Protein AF-A0A7C4DKQ0-F1 (afdb_monomer_lite)

Secondary structure (DSSP, 8-state):
---------SS-S-----PPP-----EEEEEES-S---TT----EEEEEE-S-TT-SSPP-EEEEEEE--TTT---------GGG--SSS-EEEEEEEEETTEEEEEEEE-S-HHHHHHH--

Foldseek 3Di:
DDDDDDDPDDDPPPPPVPPPDPPLDFDWDWAKPDPDDDVVGDTDIDTDTDSCDQLDPPFDQKDKDKAFDQLVRDDDDDDDDDCLLPLPPQGKDWDWDCPDRRIIIIIIGHPDDRNSNSNSGD

pLDDT: mean 86.69, std 17.08, range [41.09, 98.56]

Structure (mmCIF, N/CA/C/O backbone):
data_AF-A0A7C4DKQ0-F1
#
_entry.id   AF-A0A7C4DKQ0-F1
#
loop_
_atom_site.group_PDB
_atom_site.id
_atom_site.type_symbol
_atom_site.label_atom_id
_atom_site.label_alt_id
_atom_site.label_comp_id
_atom_site.label_asym_id
_atom_site.label_entity_id
_atom_site.label_seq_id
_atom_site.pdbx_PDB_ins_code
_atom_site.Cartn_x
_atom_site.Cartn_y
_atom_site.Cartn_z
_atom_site.occupancy
_atom_site.B_iso_or_equiv
_atom_site.auth_seq_id
_atom_site.auth_comp_id
_atom_site.auth_asym_id
_atom_site.auth_atom_id
_atom_site.pdbx_PDB_model_num
ATOM 1 N N . MET A 1 1 ? -23.483 51.086 -61.512 1.00 41.09 1 MET A N 1
ATOM 2 C CA . MET A 1 1 ? -23.321 49.710 -62.025 1.00 41.09 1 MET A CA 1
ATOM 3 C C . MET A 1 1 ? -22.340 48.957 -61.131 1.00 41.09 1 MET A C 1
ATOM 5 O O . MET A 1 1 ? -21.194 49.352 -61.059 1.00 41.09 1 MET A O 1
ATOM 9 N N . ARG A 1 2 ? -22.842 47.906 -60.468 1.00 43.69 2 ARG A N 1
ATOM 10 C CA . ARG A 1 2 ? -22.211 46.595 -60.208 1.00 43.69 2 ARG A CA 1
ATOM 11 C C . ARG A 1 2 ? -20.828 46.499 -59.511 1.00 43.69 2 ARG A C 1
ATOM 13 O O . ARG A 1 2 ? -19.817 46.613 -60.184 1.00 43.69 2 ARG A O 1
ATOM 20 N N . ARG A 1 3 ? -20.898 45.919 -58.290 1.00 46.47 3 ARG A N 1
ATOM 21 C CA . ARG A 1 3 ? -20.117 44.756 -57.769 1.00 46.47 3 ARG A CA 1
ATOM 22 C C . ARG A 1 3 ? -18.722 45.098 -57.199 1.00 46.47 3 ARG A C 1
ATOM 24 O O . ARG A 1 3 ? -18.053 45.937 -57.762 1.00 46.47 3 ARG A O 1
ATOM 31 N N . LEU A 1 4 ? -18.195 44.512 -56.119 1.00 47.03 4 LEU A N 1
ATOM 32 C CA . LEU A 1 4 ? -18.480 43.282 -55.371 1.00 47.03 4 LEU A CA 1
ATOM 33 C C . LEU A 1 4 ? -17.772 43.373 -53.989 1.00 47.03 4 LEU A C 1
ATOM 35 O O . LEU A 1 4 ? -16.747 44.037 -53.873 1.00 47.03 4 LEU A O 1
ATOM 39 N N . SER A 1 5 ? -18.311 42.692 -52.978 1.00 50.94 5 SER A N 1
ATOM 40 C CA . SER A 1 5 ? -17.748 42.475 -51.634 1.00 50.94 5 SER A CA 1
ATOM 41 C C . SER A 1 5 ? -16.470 41.601 -51.619 1.00 50.94 5 SER A C 1
ATOM 43 O O . SER A 1 5 ? -16.214 40.904 -52.596 1.00 50.94 5 SER A O 1
ATOM 45 N N . ALA A 1 6 ? -15.799 41.545 -50.451 1.00 46.53 6 ALA A N 1
ATOM 46 C CA . ALA A 1 6 ? -14.624 40.737 -50.042 1.00 46.53 6 ALA A CA 1
ATOM 47 C C . ALA A 1 6 ? -13.284 41.499 -50.144 1.00 46.53 6 ALA A C 1
ATOM 49 O O . ALA A 1 6 ? -12.995 42.101 -51.163 1.00 46.53 6 ALA A O 1
ATOM 50 N N . LEU A 1 7 ? -12.412 41.561 -49.134 1.00 41.69 7 LEU A N 1
ATOM 51 C CA . LEU A 1 7 ? -12.094 40.570 -48.112 1.00 41.69 7 LEU A CA 1
ATOM 52 C C . LEU A 1 7 ? -12.012 41.197 -46.702 1.00 41.69 7 LEU A C 1
ATOM 54 O O . LEU A 1 7 ? -11.081 41.934 -46.391 1.00 41.69 7 LEU A O 1
ATOM 58 N N . LEU A 1 8 ? -12.938 40.815 -45.816 1.00 48.62 8 LEU A N 1
ATOM 59 C CA . LEU A 1 8 ? -12.623 40.622 -44.399 1.00 48.62 8 LEU A CA 1
ATOM 60 C C . LEU A 1 8 ? -12.007 39.222 -44.277 1.00 48.62 8 LEU A C 1
ATOM 62 O O . LEU A 1 8 ? -12.761 38.257 -44.314 1.00 48.62 8 LEU A O 1
ATOM 66 N N . ALA A 1 9 ? -10.687 39.079 -44.164 1.00 50.22 9 ALA A N 1
ATOM 67 C CA . ALA A 1 9 ? -10.074 37.803 -43.767 1.00 50.22 9 ALA A CA 1
ATOM 68 C C . ALA A 1 9 ? -8.570 37.967 -43.512 1.00 50.22 9 ALA A C 1
ATOM 70 O O . ALA A 1 9 ? -7.775 37.617 -44.374 1.00 50.22 9 ALA A O 1
ATOM 71 N N . SER A 1 10 ? -8.147 38.505 -42.361 1.00 49.03 10 SER A N 1
ATOM 72 C CA . SER A 1 10 ? -6.731 38.327 -41.971 1.00 49.03 10 SER A CA 1
ATOM 73 C C . SER A 1 10 ? -6.388 38.485 -40.485 1.00 49.03 10 SER A C 1
ATOM 75 O O . SER A 1 10 ? -5.211 38.493 -40.150 1.00 49.03 10 SER A O 1
ATOM 77 N N . GLY A 1 11 ? -7.370 38.601 -39.581 1.00 46.16 11 GLY A N 1
ATOM 78 C CA . GLY A 1 11 ? -7.101 38.823 -38.148 1.00 46.16 11 GLY A CA 1
ATOM 79 C C . GLY A 1 11 ? -7.481 37.681 -37.199 1.00 46.16 11 GLY A C 1
ATOM 80 O O . GLY A 1 11 ? -7.196 37.774 -36.014 1.00 46.16 11 GLY A O 1
ATOM 81 N N . ALA A 1 12 ? -8.132 36.618 -37.680 1.00 51.97 12 ALA A N 1
ATOM 82 C CA . ALA A 1 12 ? -8.782 35.619 -36.818 1.00 51.97 12 ALA A CA 1
ATOM 83 C C . ALA A 1 12 ? -8.168 34.208 -36.911 1.00 51.97 12 ALA A C 1
ATOM 85 O O . ALA A 1 12 ? -8.870 33.220 -36.730 1.00 51.97 12 ALA A O 1
ATOM 86 N N . TRP A 1 13 ? -6.873 34.099 -37.219 1.00 49.75 13 TRP A N 1
ATOM 87 C CA . TRP A 1 13 ? -6.196 32.811 -37.444 1.00 49.75 13 TRP A CA 1
ATOM 88 C C . TRP A 1 13 ? -5.118 32.474 -36.407 1.00 49.75 13 TRP A C 1
ATOM 90 O O . TRP A 1 13 ? -4.180 31.749 -36.710 1.00 49.75 13 TRP A O 1
ATOM 100 N N . LEU A 1 14 ? -5.235 32.974 -35.174 1.00 49.69 14 LEU A N 1
ATOM 101 C CA . LEU A 1 14 ? -4.339 32.545 -34.095 1.00 49.69 14 LEU A CA 1
ATOM 102 C C . LEU A 1 14 ? -5.021 32.467 -32.722 1.00 49.69 14 LEU A C 1
ATOM 104 O O . LEU A 1 14 ? -4.416 32.752 -31.696 1.00 49.69 14 LEU A O 1
ATOM 108 N N . LEU A 1 15 ? -6.276 32.012 -32.679 1.00 51.62 15 LEU A N 1
ATOM 109 C CA . LEU A 1 15 ? -6.744 31.287 -31.496 1.00 51.62 15 LEU A CA 1
ATOM 110 C C . LEU A 1 15 ? -6.423 29.810 -31.732 1.00 51.62 15 LEU A C 1
ATOM 112 O O . LEU A 1 15 ? -7.272 29.024 -32.147 1.00 51.62 15 LEU A O 1
ATOM 116 N N . ALA A 1 16 ? -5.151 29.454 -31.543 1.00 60.75 16 ALA A N 1
ATOM 117 C CA . ALA A 1 16 ? -4.769 28.062 -31.380 1.00 60.75 16 ALA A CA 1
ATOM 118 C C . ALA A 1 16 ? -5.562 27.535 -30.182 1.00 60.75 16 ALA A C 1
ATOM 120 O O . ALA A 1 16 ? -5.327 27.935 -29.038 1.00 60.75 16 ALA A O 1
ATOM 121 N N . ILE A 1 17 ? -6.555 26.703 -30.480 1.00 62.97 17 ILE A N 1
ATOM 122 C CA . ILE A 1 17 ? -7.336 25.953 -29.510 1.00 62.97 17 ILE A CA 1
ATOM 123 C C . ILE A 1 17 ? -6.321 25.039 -28.824 1.00 62.97 17 ILE A C 1
ATOM 125 O O . ILE A 1 17 ? -5.993 23.969 -29.330 1.00 62.97 17 ILE A O 1
ATOM 129 N N . HIS A 1 18 ? -5.746 25.503 -27.716 1.00 60.06 18 HIS A N 1
ATOM 130 C CA . HIS A 1 18 ? -4.978 24.654 -26.824 1.00 60.06 18 HIS A CA 1
ATOM 131 C C . HIS A 1 18 ? -6.005 23.741 -26.167 1.00 60.06 18 HIS A C 1
ATOM 133 O O . HIS A 1 18 ? -6.588 24.087 -25.142 1.00 60.06 18 HIS A O 1
ATOM 139 N N . ALA A 1 19 ? -6.306 22.616 -26.818 1.00 65.19 19 ALA A N 1
ATOM 140 C CA . ALA A 1 19 ? -6.981 21.52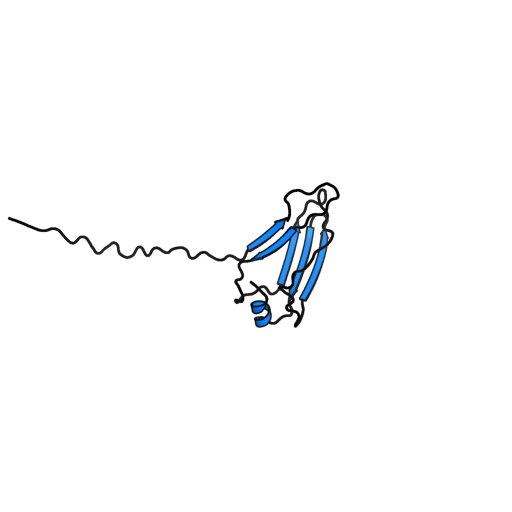6 -26.146 1.00 65.19 19 ALA A CA 1
ATOM 141 C C . ALA A 1 19 ? -6.067 21.140 -24.975 1.00 65.19 19 ALA A C 1
ATOM 143 O O . ALA A 1 19 ? -4.909 20.793 -25.229 1.00 65.19 19 ALA A O 1
ATOM 144 N N . PRO A 1 20 ? -6.508 21.276 -23.712 1.00 64.75 20 PRO A N 1
ATOM 145 C CA . PRO A 1 20 ? -5.706 20.806 -22.600 1.00 64.75 20 PRO A CA 1
ATOM 146 C C . PRO A 1 20 ? -5.463 19.318 -22.837 1.00 64.75 20 PRO A C 1
ATOM 148 O O . PRO A 1 20 ? -6.409 18.538 -22.951 1.00 64.75 20 PRO A O 1
ATOM 151 N N . THR A 1 21 ? -4.198 18.929 -22.985 1.00 63.00 21 THR A N 1
ATOM 152 C CA . THR A 1 21 ? -3.839 17.515 -22.940 1.00 63.00 21 THR A CA 1
ATOM 153 C C . THR A 1 21 ? -4.301 16.998 -21.583 1.00 63.00 21 THR A C 1
ATOM 155 O O . THR A 1 21 ? -4.005 17.663 -20.583 1.00 63.00 21 THR A O 1
ATOM 158 N N . PRO A 1 22 ? -5.032 15.873 -21.510 1.00 63.25 22 PRO A N 1
ATOM 159 C CA . PRO A 1 22 ? -5.357 15.286 -20.223 1.00 63.25 22 PRO A CA 1
ATOM 160 C C . PRO A 1 22 ? -4.040 15.050 -19.485 1.00 63.25 22 PRO A C 1
ATOM 162 O O . PRO A 1 22 ? -3.170 14.318 -19.955 1.00 63.25 22 PRO A O 1
ATOM 165 N N . ALA A 1 23 ? -3.857 15.743 -18.364 1.00 65.38 23 ALA A N 1
ATOM 166 C CA . ALA A 1 23 ? -2.767 15.438 -17.464 1.00 65.38 23 ALA A CA 1
ATOM 167 C C . ALA A 1 23 ? -3.104 14.079 -16.847 1.00 65.38 23 ALA A C 1
ATOM 169 O O . ALA A 1 23 ? -4.027 13.980 -16.038 1.00 65.38 23 ALA A O 1
ATOM 170 N N . HIS A 1 24 ? -2.405 13.029 -17.276 1.00 68.06 24 HIS A N 1
ATOM 171 C CA . HIS A 1 24 ? -2.422 11.750 -16.578 1.00 68.06 24 HIS A CA 1
ATOM 172 C C . HIS A 1 24 ? -1.713 11.968 -15.242 1.00 68.06 24 HIS A C 1
ATOM 174 O O . HIS A 1 24 ? -0.488 11.978 -15.160 1.00 68.06 24 HIS A O 1
ATOM 180 N N . GLY A 1 25 ? -2.496 12.290 -14.215 1.00 83.00 25 GLY A N 1
ATOM 181 C CA . GLY A 1 25 ? -1.992 12.410 -12.858 1.00 83.00 25 GLY A CA 1
ATOM 182 C C . GLY A 1 25 ? -1.797 11.024 -12.265 1.00 83.00 25 GLY A C 1
ATOM 183 O O . GLY A 1 25 ? -2.670 10.170 -12.409 1.00 83.00 25 GLY A O 1
ATOM 184 N N . ILE A 1 26 ? -0.683 10.829 -11.564 1.00 89.31 26 ILE A N 1
ATOM 185 C CA . ILE A 1 26 ? -0.532 9.684 -10.671 1.00 89.31 26 ILE A CA 1
ATOM 186 C C . ILE A 1 26 ? -1.576 9.839 -9.562 1.00 89.31 26 ILE A C 1
ATOM 188 O O . ILE A 1 26 ? -1.648 10.881 -8.905 1.00 89.31 26 ILE A O 1
ATOM 192 N N . THR A 1 27 ? -2.405 8.821 -9.365 1.00 92.75 27 THR A N 1
ATOM 193 C CA . THR A 1 27 ? -3.476 8.816 -8.365 1.00 92.75 27 THR A CA 1
ATOM 194 C C . THR A 1 27 ? -3.227 7.737 -7.331 1.00 92.75 27 THR A C 1
ATOM 196 O O . THR A 1 27 ? -2.973 6.596 -7.699 1.00 92.75 27 THR A O 1
ATOM 199 N N . LEU A 1 28 ? -3.386 8.081 -6.054 1.00 94.81 28 LEU A N 1
ATOM 200 C CA . LEU A 1 28 ? -3.487 7.139 -4.942 1.00 94.81 28 LEU A CA 1
ATOM 201 C C . LEU A 1 28 ? -4.953 7.075 -4.499 1.00 94.81 28 LEU A C 1
ATOM 203 O O . LEU A 1 28 ? -5.558 8.113 -4.225 1.00 94.81 28 LEU A O 1
ATOM 207 N N . SER A 1 29 ? -5.532 5.878 -4.436 1.00 95.94 29 SER A N 1
ATOM 208 C CA . SER A 1 29 ? -6.937 5.682 -4.065 1.00 95.94 29 SER A CA 1
ATOM 209 C C . SER A 1 29 ? -7.140 4.494 -3.130 1.00 95.94 29 SER A C 1
ATOM 211 O O . SER A 1 29 ? -6.365 3.541 -3.145 1.00 95.94 29 SER A O 1
ATOM 213 N N . LEU A 1 30 ? -8.202 4.568 -2.324 1.00 96.31 30 LEU A N 1
ATOM 214 C CA . LEU A 1 30 ? -8.704 3.463 -1.510 1.00 96.31 30 LEU A CA 1
ATOM 215 C C . LEU A 1 30 ? -9.980 2.927 -2.160 1.00 96.31 30 LEU A C 1
ATOM 217 O O . LEU A 1 30 ? -10.936 3.682 -2.354 1.00 96.31 30 LEU A O 1
ATOM 221 N N . GLN A 1 31 ? -10.000 1.642 -2.493 1.00 97.06 31 GLN A N 1
ATOM 222 C CA . GLN A 1 31 ? -11.102 0.987 -3.194 1.00 97.06 31 GLN A CA 1
ATOM 223 C C . GLN A 1 31 ? -11.674 -0.135 -2.319 1.00 97.06 31 GLN A C 1
ATOM 225 O O . GLN A 1 31 ? -11.186 -1.264 -2.346 1.00 97.06 31 GLN A O 1
ATOM 230 N N . PRO A 1 32 ? -12.687 0.157 -1.484 1.00 95.81 32 PRO A N 1
ATOM 231 C CA . PRO A 1 32 ? -13.354 -0.873 -0.700 1.00 95.81 32 PRO A CA 1
ATOM 232 C C . PRO A 1 32 ? -14.146 -1.815 -1.615 1.00 95.81 32 PRO A C 1
ATOM 234 O O . PRO A 1 32 ? -14.910 -1.356 -2.465 1.00 95.81 32 PRO A O 1
ATOM 237 N N . ALA A 1 33 ? -14.047 -3.129 -1.392 1.00 95.44 33 ALA A N 1
ATOM 238 C CA . ALA A 1 33 ? -14.822 -4.118 -2.154 1.00 95.44 33 ALA A CA 1
ATOM 239 C C . ALA A 1 33 ? -16.343 -4.005 -1.910 1.00 95.44 33 ALA A C 1
ATOM 241 O O . ALA A 1 33 ? -17.153 -4.446 -2.723 1.00 95.44 33 ALA A O 1
ATOM 242 N N . SER A 1 34 ? -16.738 -3.413 -0.780 1.00 93.75 34 SER A N 1
ATOM 243 C CA . SER A 1 34 ? -18.121 -3.104 -0.418 1.00 93.75 34 SER A CA 1
ATOM 244 C C . SER A 1 34 ? -18.163 -1.863 0.472 1.00 93.75 34 SER A C 1
ATOM 246 O O . SER A 1 34 ? -17.306 -1.683 1.334 1.00 93.75 34 SER A O 1
ATOM 248 N N . SER A 1 35 ? -19.199 -1.034 0.326 1.00 90.12 35 SER A N 1
ATOM 249 C CA . SER A 1 35 ? -19.436 0.124 1.201 1.00 90.12 35 SER A CA 1
ATOM 250 C C . SER A 1 35 ? -20.044 -0.245 2.558 1.00 90.12 35 SER A C 1
ATOM 252 O O . SER A 1 35 ? -20.203 0.617 3.419 1.00 90.12 35 SER A O 1
ATOM 254 N N . THR A 1 36 ? -20.435 -1.507 2.747 1.00 92.62 36 THR A N 1
ATOM 255 C CA . THR A 1 36 ? -21.029 -2.003 3.992 1.00 92.62 36 THR A CA 1
ATOM 256 C C . THR A 1 36 ? -20.449 -3.355 4.372 1.00 92.62 36 THR A C 1
ATOM 258 O O . THR A 1 36 ? -20.304 -4.235 3.520 1.00 92.62 36 THR A O 1
ATOM 261 N N . ILE A 1 37 ? -20.207 -3.546 5.666 1.00 93.31 37 ILE A N 1
ATOM 262 C CA . ILE A 1 37 ? -19.831 -4.828 6.263 1.00 93.31 37 ILE A CA 1
ATOM 263 C C . ILE A 1 37 ? -20.773 -5.131 7.429 1.00 93.31 37 ILE A C 1
ATOM 265 O O . ILE A 1 37 ? -21.240 -4.222 8.116 1.00 93.31 37 ILE A O 1
ATOM 269 N N . SER A 1 38 ? -21.088 -6.408 7.639 1.00 94.06 38 SER A N 1
ATOM 270 C CA . SER A 1 38 ? -21.837 -6.826 8.830 1.00 94.06 38 SER A CA 1
ATOM 271 C C . SER A 1 38 ? -20.932 -6.785 10.059 1.00 94.06 38 SER A C 1
ATOM 273 O O . SER A 1 38 ? -19.723 -6.978 9.942 1.00 94.06 38 SER A O 1
ATOM 275 N N . VAL A 1 39 ? -21.506 -6.583 11.246 1.00 94.62 39 VAL A N 1
ATOM 276 C CA . VAL A 1 39 ? -20.750 -6.655 12.507 1.00 94.62 39 VAL A CA 1
ATOM 277 C C . VAL A 1 39 ? -20.101 -8.035 12.644 1.00 94.62 39 VAL A C 1
ATOM 279 O O . VAL A 1 39 ? -20.764 -9.054 12.462 1.00 94.62 39 VAL A O 1
ATOM 282 N N . GLY A 1 40 ? -18.800 -8.060 12.942 1.00 95.50 40 GLY A N 1
ATOM 283 C CA . GLY A 1 40 ? -17.994 -9.286 12.993 1.00 95.50 40 GLY A CA 1
ATOM 284 C C . GLY A 1 40 ? -17.608 -9.858 11.622 1.00 95.50 40 GLY A C 1
ATOM 285 O O . GLY A 1 40 ? -16.892 -10.853 11.563 1.00 95.50 40 GLY A O 1
ATOM 286 N N . GLY A 1 41 ? -18.065 -9.247 10.527 1.00 95.38 41 GLY A N 1
ATOM 287 C CA . GLY A 1 41 ? -17.624 -9.572 9.176 1.00 95.38 41 GLY A CA 1
ATOM 288 C C . GLY A 1 41 ? -16.239 -9.006 8.868 1.00 95.38 41 GLY A C 1
ATOM 289 O O . GLY A 1 41 ? -15.740 -8.117 9.556 1.00 95.38 41 GLY A O 1
ATOM 290 N N . VAL A 1 42 ? -15.638 -9.509 7.791 1.00 95.56 42 VAL A N 1
ATOM 291 C CA . VAL A 1 42 ? -14.365 -9.016 7.255 1.00 95.56 42 VAL A CA 1
ATOM 292 C C . VAL A 1 42 ? -14.637 -8.336 5.917 1.00 95.56 42 VAL A C 1
ATOM 294 O O . VAL A 1 42 ? -15.349 -8.885 5.077 1.00 95.56 42 VAL A O 1
ATOM 297 N N . GLY A 1 43 ? -14.087 -7.137 5.736 1.00 95.19 43 GLY A N 1
ATOM 298 C CA . GLY A 1 43 ? -14.072 -6.419 4.463 1.00 95.19 43 GLY A CA 1
ATOM 299 C C . GLY A 1 43 ? -12.644 -6.230 3.966 1.00 95.19 43 GLY A C 1
ATOM 300 O O . GLY A 1 43 ? -11.698 -6.300 4.749 1.00 95.19 43 GLY A O 1
ATOM 301 N N . THR A 1 44 ? -12.500 -5.973 2.671 1.00 96.94 44 THR A N 1
ATOM 302 C CA . THR A 1 44 ? -11.220 -5.650 2.036 1.00 96.94 44 THR A CA 1
ATOM 303 C C . THR A 1 44 ? -11.269 -4.247 1.445 1.00 96.94 44 THR A C 1
ATOM 305 O O . THR A 1 44 ? -12.314 -3.791 0.967 1.00 96.94 44 THR A O 1
ATOM 308 N N . VAL A 1 45 ? -10.135 -3.554 1.508 1.00 97.00 45 VAL A N 1
ATOM 309 C CA . VAL A 1 45 ? -9.928 -2.239 0.905 1.00 97.00 45 VAL A CA 1
ATOM 310 C C . VAL A 1 45 ? -8.608 -2.288 0.164 1.00 97.00 45 VAL A C 1
ATOM 312 O O . VAL A 1 45 ? -7.566 -2.477 0.789 1.00 97.00 45 VAL A O 1
ATOM 315 N N . ASP A 1 46 ? -8.665 -2.109 -1.147 1.00 97.62 46 ASP A N 1
ATOM 316 C CA . ASP A 1 46 ? -7.472 -2.089 -1.977 1.00 97.62 46 ASP A CA 1
ATOM 317 C C . ASP A 1 46 ? -6.857 -0.689 -1.957 1.00 97.62 46 ASP A C 1
ATOM 319 O O . ASP A 1 46 ? -7.561 0.322 -2.031 1.00 97.62 46 ASP A O 1
ATOM 323 N N . VAL A 1 47 ? -5.532 -0.628 -1.860 1.00 96.75 47 VAL A N 1
ATOM 324 C CA . VAL A 1 47 ? -4.756 0.601 -2.043 1.00 96.75 47 VAL A CA 1
ATOM 325 C C . VAL A 1 47 ? -4.225 0.580 -3.469 1.00 96.75 47 VAL A C 1
ATOM 327 O O . VAL A 1 47 ? -3.440 -0.295 -3.823 1.00 96.75 47 VAL A O 1
ATOM 330 N N . VAL A 1 48 ? -4.667 1.523 -4.298 1.00 95.62 48 VAL A N 1
ATOM 331 C CA . VAL A 1 48 ? -4.355 1.533 -5.732 1.00 95.62 48 VAL A CA 1
ATOM 332 C C . VAL A 1 48 ? -3.597 2.801 -6.089 1.00 95.62 48 VAL A C 1
ATOM 334 O O . VAL A 1 48 ? -4.128 3.906 -5.936 1.00 95.62 48 VAL A O 1
ATOM 337 N N . ILE A 1 49 ? -2.374 2.623 -6.590 1.00 94.12 49 ILE A N 1
ATOM 338 C CA . ILE A 1 49 ? -1.591 3.659 -7.264 1.00 94.12 49 ILE A CA 1
ATOM 339 C C . ILE A 1 49 ? -1.735 3.423 -8.768 1.00 94.12 49 ILE A C 1
ATOM 341 O O . ILE A 1 49 ? -1.466 2.327 -9.248 1.00 94.12 49 ILE A O 1
ATOM 345 N N . SER A 1 50 ? -2.189 4.428 -9.510 1.00 92.44 50 SER A N 1
ATOM 346 C CA . SER A 1 50 ? -2.421 4.330 -10.958 1.00 92.44 50 SER A CA 1
ATOM 347 C C . SER A 1 50 ? -2.01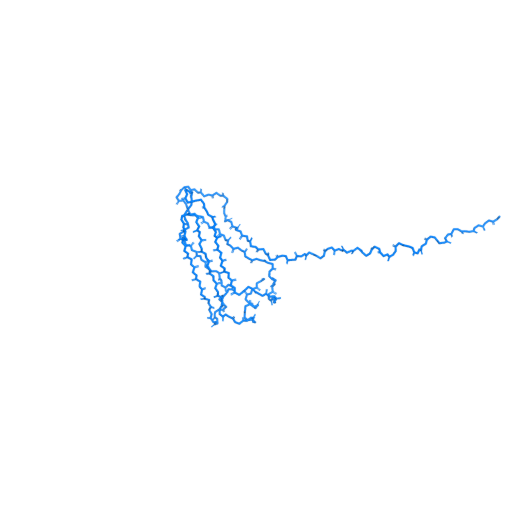0 5.605 -11.686 1.00 92.44 50 SER A C 1
ATOM 349 O O . SER A 1 50 ? -1.735 6.621 -11.052 1.00 92.44 50 SER A O 1
ATOM 351 N N . GLY A 1 51 ? -1.991 5.568 -13.021 1.00 90.31 51 GLY A N 1
ATOM 352 C CA . GLY A 1 51 ? -1.598 6.713 -13.850 1.00 90.31 51 GLY A CA 1
ATOM 353 C C . GLY A 1 51 ? -0.086 6.843 -14.063 1.00 90.31 51 GLY A C 1
ATOM 354 O O . GLY A 1 51 ? 0.366 7.919 -14.443 1.00 90.31 51 GLY A O 1
ATOM 355 N N . LEU A 1 52 ? 0.669 5.767 -13.811 1.00 89.81 52 LEU A N 1
ATOM 356 C CA . LEU A 1 52 ? 2.108 5.660 -14.089 1.00 89.81 52 LEU A CA 1
ATOM 357 C C . LEU A 1 52 ? 2.362 5.331 -15.571 1.00 89.81 52 LEU A C 1
ATOM 359 O O . LEU A 1 52 ? 3.243 5.930 -16.184 1.00 89.81 52 LEU A O 1
ATOM 363 N N . GLY A 1 53 ? 1.494 4.506 -16.165 1.00 86.81 53 GLY A N 1
ATOM 364 C CA . GLY A 1 53 ? 1.455 4.207 -17.593 1.00 86.81 53 GLY A CA 1
ATOM 365 C C . GLY A 1 53 ? 2.083 2.853 -17.919 1.00 86.81 53 GLY A C 1
ATOM 366 O O . GLY A 1 53 ? 3.097 2.479 -17.337 1.00 86.81 53 GLY A O 1
ATOM 367 N N . ASP A 1 54 ? 1.507 2.164 -18.910 1.00 89.19 54 ASP A N 1
ATOM 368 C CA . ASP A 1 54 ? 1.821 0.757 -19.184 1.00 89.19 54 ASP A CA 1
ATOM 369 C C . ASP A 1 54 ? 3.247 0.587 -19.704 1.00 89.19 54 ASP A C 1
ATOM 371 O O . ASP A 1 54 ? 3.553 0.951 -20.846 1.00 89.19 54 ASP A O 1
ATOM 375 N N . GLY A 1 55 ? 4.121 -0.019 -18.903 1.00 85.56 55 GLY A N 1
ATOM 376 C CA . GLY A 1 55 ? 5.461 -0.369 -19.358 1.00 85.56 55 GLY A CA 1
ATOM 377 C C . GLY A 1 55 ? 6.423 0.815 -19.485 1.00 85.56 55 GLY A C 1
ATOM 378 O O . GLY A 1 55 ? 7.481 0.665 -20.105 1.00 85.56 55 GLY A O 1
ATOM 379 N N . VAL A 1 56 ? 6.058 2.011 -19.002 1.00 85.31 56 VAL A N 1
ATOM 380 C CA . VAL A 1 56 ? 6.797 3.253 -19.289 1.00 85.31 56 VAL A CA 1
ATOM 381 C C . VAL A 1 56 ? 7.455 3.872 -18.060 1.00 85.31 56 VAL A C 1
ATOM 383 O O . VAL A 1 56 ? 6.937 3.859 -16.951 1.00 85.31 56 VAL A O 1
ATOM 386 N N . THR A 1 57 ? 8.616 4.488 -18.286 1.00 86.06 57 THR A N 1
ATOM 387 C CA . THR A 1 57 ? 9.296 5.305 -17.277 1.00 86.06 57 THR A CA 1
ATOM 388 C C . THR A 1 57 ? 8.534 6.620 -17.041 1.00 86.06 57 THR A C 1
ATOM 390 O O . THR A 1 57 ? 8.180 7.284 -18.023 1.00 86.06 57 THR A O 1
ATOM 393 N N . PRO A 1 58 ? 8.427 7.103 -15.786 1.00 83.31 58 PRO A N 1
ATOM 394 C CA . PRO A 1 58 ? 8.903 6.467 -14.552 1.00 83.31 58 PRO A CA 1
ATOM 395 C C . PRO A 1 58 ? 7.883 5.492 -13.937 1.00 83.31 58 PRO A C 1
ATOM 397 O O . PRO A 1 58 ? 6.747 5.875 -13.676 1.00 83.31 58 PRO A O 1
ATOM 400 N N . SER A 1 59 ? 8.336 4.276 -13.617 1.00 92.12 59 SER A N 1
ATOM 401 C CA . SER A 1 59 ? 7.625 3.318 -12.760 1.00 92.12 59 SER A CA 1
ATOM 402 C C . SER A 1 59 ? 7.774 3.655 -11.269 1.00 92.12 59 SER A C 1
ATOM 404 O O . SER A 1 59 ? 8.634 4.446 -10.860 1.00 92.12 59 SER A O 1
ATOM 406 N N . LEU A 1 60 ? 6.918 3.066 -10.432 1.00 94.81 60 LEU A N 1
ATOM 407 C CA . LEU A 1 60 ? 6.986 3.179 -8.977 1.00 94.81 60 LEU A CA 1
ATOM 408 C C . LEU A 1 60 ? 8.069 2.241 -8.426 1.00 94.81 60 LEU A C 1
ATOM 410 O O . LEU A 1 60 ? 8.028 1.044 -8.667 1.00 94.81 60 LEU A O 1
ATOM 414 N N . GLY A 1 61 ? 9.013 2.768 -7.644 1.00 95.69 61 GLY A N 1
ATOM 415 C CA . GLY A 1 61 ? 10.049 1.954 -6.982 1.00 95.69 61 GLY A CA 1
ATOM 416 C C . GLY A 1 61 ? 9.744 1.583 -5.527 1.00 95.69 61 GLY A C 1
ATOM 417 O O . GLY A 1 61 ? 10.435 0.757 -4.936 1.00 95.69 61 GLY A O 1
ATOM 418 N N . GLY A 1 62 ? 8.733 2.206 -4.926 1.00 96.62 62 GLY A N 1
ATOM 419 C CA . GLY A 1 62 ? 8.357 1.964 -3.539 1.00 96.62 62 GLY A CA 1
ATOM 420 C C . GLY A 1 62 ? 7.376 2.996 -3.002 1.00 96.62 62 GLY A C 1
ATOM 421 O O . GLY A 1 62 ? 7.132 4.032 -3.626 1.00 96.62 62 GLY A O 1
ATOM 422 N N . TYR A 1 63 ? 6.819 2.712 -1.831 1.00 97.31 63 TYR A N 1
ATOM 423 C CA . TYR A 1 63 ? 5.907 3.593 -1.114 1.00 97.31 63 TYR A CA 1
ATOM 424 C C . TYR A 1 63 ? 6.033 3.418 0.400 1.00 97.31 63 TYR A C 1
ATOM 426 O O . TYR A 1 63 ? 6.410 2.364 0.902 1.00 97.31 63 TYR A O 1
ATOM 434 N N . ILE A 1 64 ? 5.670 4.476 1.124 1.00 97.94 64 ILE A N 1
ATOM 435 C CA . ILE A 1 64 ? 5.426 4.466 2.567 1.00 97.94 64 ILE A CA 1
ATOM 436 C C . ILE A 1 64 ? 4.113 5.213 2.762 1.00 97.94 64 ILE A C 1
ATOM 438 O O . ILE A 1 64 ? 4.002 6.373 2.358 1.00 97.94 64 ILE A O 1
ATOM 442 N N . LEU A 1 65 ? 3.112 4.551 3.334 1.00 97.88 65 LEU A N 1
ATOM 443 C CA . LEU A 1 65 ? 1.768 5.091 3.494 1.00 97.88 65 LEU A CA 1
ATOM 444 C C . LEU A 1 65 ? 1.284 4.902 4.929 1.00 97.88 65 LEU A C 1
ATOM 446 O O . LEU A 1 65 ? 1.444 3.840 5.528 1.00 97.88 65 LEU A O 1
ATOM 450 N N . GLU A 1 66 ? 0.615 5.928 5.444 1.00 98.00 66 GLU A N 1
ATOM 451 C CA . GLU A 1 66 ? -0.168 5.851 6.672 1.00 98.00 66 GLU A CA 1
ATOM 452 C C . GLU A 1 66 ? -1.648 6.014 6.324 1.00 98.00 66 GLU A C 1
ATOM 454 O O . GLU A 1 66 ? -2.060 7.001 5.712 1.00 98.00 66 GLU A O 1
ATOM 459 N N . ILE A 1 67 ? -2.453 5.026 6.703 1.00 97.75 67 ILE A N 1
ATOM 460 C CA . ILE A 1 67 ? -3.883 4.957 6.419 1.00 97.75 67 ILE A CA 1
ATOM 461 C C . ILE A 1 67 ? -4.637 5.106 7.734 1.00 97.75 67 ILE A C 1
ATOM 463 O O . ILE A 1 67 ? -4.518 4.276 8.639 1.00 97.75 67 ILE A O 1
ATOM 467 N N . SER A 1 68 ? -5.437 6.163 7.834 1.00 97.88 68 SER A N 1
ATOM 468 C CA . SER A 1 68 ? -6.306 6.385 8.987 1.00 97.88 68 SER A CA 1
ATOM 469 C C . SER A 1 68 ? -7.592 5.563 8.886 1.00 97.88 68 SER A C 1
ATOM 471 O O . SER A 1 68 ? -8.215 5.487 7.828 1.00 97.88 68 SER A O 1
ATOM 473 N N . TYR A 1 69 ? -8.019 4.985 10.005 1.00 97.06 69 TYR A N 1
ATOM 474 C CA . TYR A 1 69 ? -9.277 4.257 10.159 1.00 97.06 69 TYR A CA 1
ATOM 475 C C . TYR A 1 69 ? -9.929 4.588 11.509 1.00 97.06 69 TYR A C 1
ATOM 477 O O . TYR A 1 69 ? -9.267 5.083 12.419 1.00 97.06 69 TYR A O 1
ATOM 485 N N . ASP A 1 70 ? -11.229 4.313 11.652 1.00 97.00 70 ASP A N 1
ATOM 486 C CA . ASP A 1 70 ? -11.915 4.420 12.945 1.00 97.00 70 ASP A CA 1
ATOM 487 C C . ASP A 1 70 ? -11.763 3.101 13.731 1.00 97.00 70 ASP A C 1
ATOM 489 O O . ASP A 1 70 ? -12.390 2.098 13.362 1.00 97.00 70 ASP A O 1
ATOM 493 N N . PRO A 1 71 ? -10.960 3.069 14.815 1.00 96.94 71 PRO A N 1
ATOM 494 C CA . PRO A 1 71 ? -10.705 1.850 15.577 1.00 96.94 71 PRO A CA 1
ATOM 495 C C . PRO A 1 71 ? -11.914 1.372 16.394 1.00 96.94 71 PRO A C 1
ATOM 497 O O . PRO A 1 71 ? -11.890 0.254 16.905 1.00 96.94 71 PRO A O 1
ATOM 500 N N . ALA A 1 72 ? -12.970 2.183 16.534 1.00 96.75 72 ALA A N 1
ATOM 501 C CA . ALA A 1 72 ? -14.221 1.750 17.152 1.00 96.75 72 ALA A CA 1
ATOM 502 C C . ALA A 1 72 ? -15.102 0.934 16.190 1.00 96.75 72 ALA A C 1
ATOM 504 O O . ALA A 1 72 ? -16.013 0.240 16.644 1.00 96.75 72 ALA A O 1
ATOM 505 N N . LEU A 1 73 ? -14.846 1.012 14.877 1.00 94.88 73 LEU A N 1
ATOM 506 C CA . LEU A 1 73 ? -15.647 0.357 13.839 1.00 94.88 73 LEU A CA 1
ATOM 507 C C . LEU A 1 73 ? -14.917 -0.806 13.170 1.00 94.88 73 LEU A C 1
ATOM 509 O O . LEU A 1 73 ? -15.532 -1.840 12.904 1.00 94.88 73 LEU A O 1
ATOM 513 N N . VAL A 1 74 ? -13.627 -0.640 12.875 1.00 95.44 74 VAL A N 1
ATOM 514 C CA . VAL A 1 74 ? -12.827 -1.624 12.138 1.00 95.44 74 VAL A CA 1
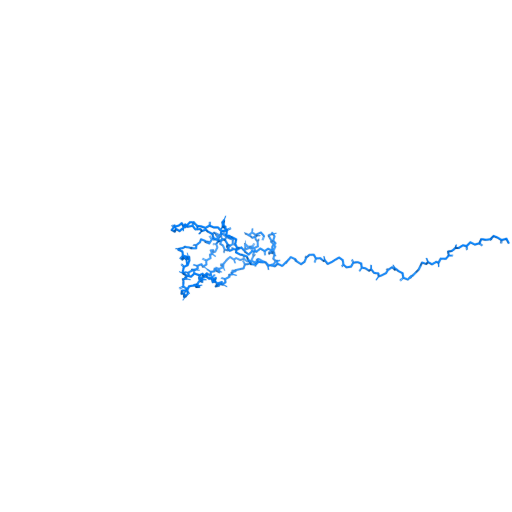ATOM 515 C C . VAL A 1 74 ? -11.442 -1.784 12.752 1.00 95.44 74 VAL A C 1
ATOM 517 O O . VAL A 1 74 ? -10.887 -0.856 13.333 1.00 95.44 74 VAL A O 1
ATOM 520 N N . LEU A 1 75 ? -10.866 -2.972 12.584 1.00 96.25 75 LEU A N 1
ATOM 521 C CA . LEU A 1 75 ? -9.495 -3.281 12.971 1.00 96.25 75 LEU A CA 1
ATOM 522 C C . LEU A 1 75 ? -8.807 -3.971 11.787 1.00 96.25 75 LEU A C 1
ATOM 524 O O . LEU A 1 75 ? -9.256 -5.052 11.399 1.00 96.25 75 LEU A O 1
ATOM 528 N N . PRO A 1 76 ? -7.744 -3.392 11.201 1.00 97.31 76 PRO A N 1
ATOM 529 C CA . PRO A 1 76 ? -6.953 -4.084 10.194 1.00 97.31 76 PRO A CA 1
ATOM 530 C C . PRO A 1 76 ? -6.318 -5.343 10.790 1.00 97.31 76 PRO A C 1
ATOM 532 O O . PRO A 1 76 ? -5.669 -5.287 11.834 1.00 97.31 76 PRO A O 1
ATOM 535 N N . THR A 1 77 ? -6.506 -6.483 10.128 1.00 96.94 77 THR A N 1
ATOM 536 C CA . THR A 1 77 ? -5.999 -7.782 10.599 1.00 96.94 77 THR A CA 1
ATOM 537 C C . THR A 1 77 ? -4.876 -8.345 9.736 1.00 96.94 77 THR A C 1
ATOM 539 O O . THR A 1 77 ? -4.135 -9.207 10.200 1.00 96.94 77 THR A O 1
ATOM 542 N N . ALA A 1 78 ? -4.771 -7.902 8.483 1.00 96.81 78 ALA A N 1
ATOM 543 C CA . ALA A 1 78 ? -3.757 -8.337 7.534 1.00 96.81 78 ALA A CA 1
ATOM 544 C C . ALA A 1 78 ? -3.603 -7.314 6.401 1.00 96.81 78 ALA A C 1
ATOM 546 O O . ALA A 1 78 ? -4.546 -6.584 6.090 1.00 96.81 78 ALA A O 1
ATOM 547 N N . VAL A 1 79 ? -2.438 -7.330 5.755 1.00 98.00 79 VAL A N 1
ATOM 548 C CA . VAL A 1 79 ? -2.160 -6.644 4.488 1.00 98.00 79 VAL A CA 1
ATOM 549 C C . VAL A 1 79 ? -1.598 -7.679 3.519 1.00 98.00 79 VAL A C 1
ATOM 551 O O . VAL A 1 79 ? -0.781 -8.512 3.910 1.00 98.00 79 VAL A O 1
ATOM 554 N N . THR A 1 80 ? -2.068 -7.651 2.273 1.00 97.44 80 THR A N 1
ATOM 555 C CA . THR A 1 80 ? -1.518 -8.458 1.176 1.00 97.44 80 THR A CA 1
ATOM 556 C C . THR A 1 80 ? -0.863 -7.513 0.181 1.00 97.44 80 THR A C 1
ATOM 558 O O . THR A 1 80 ? -1.509 -6.573 -0.274 1.00 97.44 80 THR A O 1
ATOM 561 N N . PHE A 1 81 ? 0.405 -7.761 -0.136 1.00 96.62 81 PHE A N 1
ATOM 562 C CA . PHE A 1 81 ? 1.175 -6.974 -1.095 1.00 96.62 81 PHE A CA 1
ATOM 563 C C . PHE A 1 81 ? 1.017 -7.566 -2.498 1.00 96.62 81 PHE A C 1
A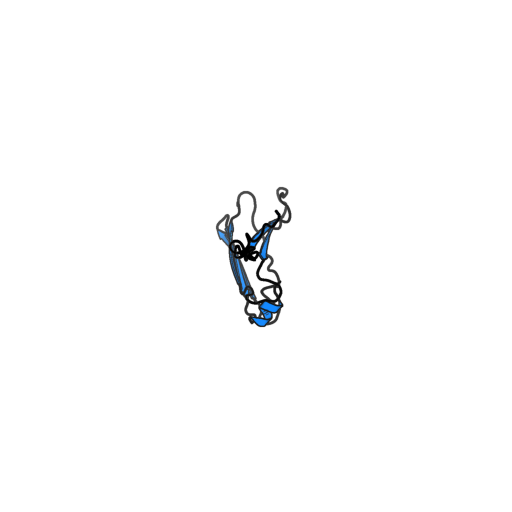TOM 565 O O . PHE A 1 81 ? 0.978 -8.788 -2.664 1.00 96.62 81 PHE A O 1
ATOM 572 N N . GLY A 1 82 ? 0.847 -6.697 -3.494 1.00 93.00 82 GLY A N 1
ATOM 573 C CA . GLY A 1 82 ? 0.752 -7.101 -4.896 1.00 93.00 82 GLY A CA 1
ATOM 574 C C . GLY A 1 82 ? 2.133 -7.366 -5.510 1.00 93.00 82 GLY A C 1
ATOM 575 O O . GLY A 1 82 ? 3.137 -6.950 -4.949 1.00 93.00 82 GLY A O 1
ATOM 576 N N . PRO A 1 83 ? 2.207 -7.994 -6.694 1.00 91.88 83 PRO A N 1
ATOM 577 C CA . PRO A 1 83 ? 3.483 -8.392 -7.300 1.00 91.88 83 PRO A CA 1
ATOM 578 C C . PRO A 1 83 ? 4.244 -7.244 -7.991 1.00 91.88 83 PRO A C 1
ATOM 580 O O . PRO A 1 83 ? 5.340 -7.439 -8.487 1.00 91.88 83 PRO A O 1
ATOM 583 N N . HIS A 1 84 ? 3.679 -6.040 -8.093 1.00 92.88 84 HIS A N 1
ATOM 584 C CA . HIS A 1 84 ? 4.196 -5.008 -9.005 1.00 92.88 84 HIS A CA 1
ATOM 585 C C . HIS A 1 84 ? 5.557 -4.405 -8.594 1.00 92.88 84 HIS A C 1
ATOM 587 O O . HIS A 1 84 ? 6.248 -3.836 -9.440 1.00 92.88 84 HIS A O 1
ATOM 593 N N . LEU A 1 85 ? 5.950 -4.531 -7.320 1.00 95.94 85 LEU A N 1
ATOM 594 C CA . LEU A 1 85 ? 7.269 -4.124 -6.810 1.00 95.94 85 LEU A CA 1
ATOM 595 C C . LEU A 1 85 ? 8.236 -5.303 -6.608 1.00 95.94 85 LEU A C 1
ATOM 597 O O . LEU A 1 85 ? 9.394 -5.079 -6.261 1.00 95.94 85 LEU A O 1
ATOM 601 N N . ASP A 1 86 ? 7.783 -6.531 -6.857 1.00 95.50 86 ASP A N 1
ATOM 602 C CA . ASP A 1 86 ? 8.578 -7.758 -6.827 1.00 95.50 86 ASP A CA 1
ATOM 603 C C . ASP A 1 86 ? 8.371 -8.505 -8.151 1.00 95.50 86 ASP A C 1
ATOM 605 O O . ASP A 1 86 ? 7.443 -9.302 -8.316 1.00 95.50 86 ASP A O 1
ATOM 609 N N . ALA A 1 87 ? 9.250 -8.237 -9.118 1.00 92.00 87 ALA A N 1
ATOM 610 C CA . ALA A 1 87 ? 9.225 -8.901 -10.418 1.00 92.00 87 ALA A CA 1
ATOM 611 C C . ALA A 1 87 ? 9.749 -10.352 -10.346 1.00 92.00 87 ALA A C 1
ATOM 613 O O . ALA A 1 87 ? 9.802 -11.046 -11.366 1.00 92.00 87 ALA A O 1
ATOM 614 N N . GLY A 1 88 ? 10.124 -10.832 -9.154 1.00 93.81 88 GLY A N 1
ATOM 615 C CA . GLY A 1 88 ? 10.666 -12.161 -8.906 1.00 93.81 88 GLY A CA 1
ATOM 616 C C . GLY A 1 88 ? 12.150 -12.301 -9.244 1.00 93.81 88 GLY A C 1
ATOM 617 O O . GLY A 1 88 ? 12.620 -13.435 -9.382 1.00 93.81 88 GLY A O 1
ATOM 618 N N . ILE A 1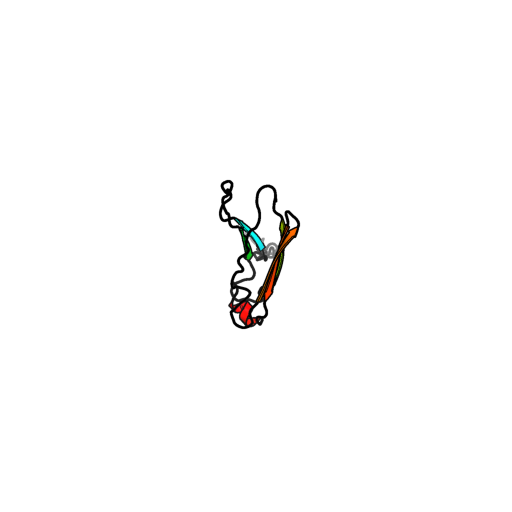 89 ? 12.884 -11.194 -9.408 1.00 94.50 89 ILE A N 1
ATOM 619 C CA . ILE A 1 89 ? 14.302 -11.202 -9.799 1.00 94.50 89 ILE A CA 1
ATOM 620 C C . ILE A 1 89 ? 15.173 -10.803 -8.603 1.00 94.50 89 ILE A C 1
ATOM 622 O O . ILE A 1 89 ? 15.986 -11.610 -8.143 1.00 94.50 89 ILE A O 1
ATOM 626 N N . ALA A 1 90 ? 14.994 -9.592 -8.078 1.00 96.25 90 ALA A N 1
ATOM 627 C CA . ALA A 1 90 ? 15.693 -9.076 -6.901 1.00 96.25 90 ALA A CA 1
ATOM 628 C C . ALA A 1 90 ? 14.802 -9.004 -5.649 1.00 96.25 90 ALA A C 1
ATOM 630 O O . ALA A 1 90 ? 15.330 -8.955 -4.532 1.00 96.25 90 ALA A O 1
ATOM 631 N N . GLY A 1 91 ? 13.479 -9.057 -5.817 1.00 96.06 91 GLY A N 1
ATOM 632 C CA . GLY A 1 91 ? 12.517 -9.049 -4.720 1.00 96.06 91 GLY A CA 1
ATOM 633 C C . GLY A 1 91 ? 12.166 -7.651 -4.212 1.00 96.06 91 GLY A C 1
ATOM 634 O O . GLY A 1 91 ? 12.642 -6.626 -4.709 1.00 96.06 91 GLY A O 1
ATOM 635 N N . SER A 1 92 ? 11.352 -7.619 -3.158 1.00 98.00 92 SER A N 1
ATOM 636 C CA . SER A 1 92 ? 11.015 -6.406 -2.413 1.00 98.00 92 SER A CA 1
ATOM 637 C C . SER A 1 92 ? 11.155 -6.610 -0.901 1.00 98.00 92 SER A C 1
ATOM 639 O O . SER A 1 92 ? 11.206 -7.731 -0.384 1.00 98.00 92 SER A O 1
ATOM 641 N N . SER A 1 93 ? 11.249 -5.504 -0.166 1.00 98.31 93 SER A N 1
ATOM 642 C CA . SER A 1 93 ? 11.065 -5.476 1.284 1.00 98.31 93 SER A CA 1
ATOM 643 C C . SER A 1 93 ? 9.731 -4.814 1.581 1.00 98.31 93 SER A C 1
ATOM 645 O O . SER A 1 93 ? 9.586 -3.622 1.327 1.00 98.31 93 SER A O 1
ATOM 647 N N . SER A 1 94 ? 8.794 -5.568 2.151 1.00 98.00 94 SER A N 1
ATOM 648 C CA . SER A 1 94 ? 7.461 -5.090 2.522 1.00 98.00 94 SER A CA 1
ATOM 649 C C . SER A 1 94 ? 7.207 -5.245 4.019 1.00 98.00 94 SER A C 1
ATOM 651 O O . SER A 1 94 ? 7.504 -6.302 4.589 1.00 98.00 94 SER A O 1
ATOM 653 N N . ALA A 1 95 ? 6.586 -4.254 4.647 1.00 98.12 95 ALA A N 1
ATOM 654 C CA . ALA A 1 95 ? 6.161 -4.327 6.037 1.00 98.12 95 ALA A CA 1
ATOM 655 C C . ALA A 1 95 ? 4.825 -3.612 6.263 1.00 98.12 95 ALA A C 1
ATOM 657 O O . ALA A 1 95 ? 4.417 -2.714 5.529 1.00 98.12 95 ALA A O 1
ATOM 658 N N . TRP A 1 96 ? 4.113 -4.040 7.304 1.00 98.38 96 TRP A N 1
ATOM 659 C CA . TRP A 1 96 ? 2.939 -3.334 7.798 1.00 98.38 96 TRP A CA 1
ATOM 660 C C . TRP A 1 96 ? 2.859 -3.420 9.317 1.00 98.38 96 TRP A C 1
ATOM 662 O O . TRP A 1 96 ? 3.297 -4.400 9.926 1.00 98.38 96 TRP A O 1
ATOM 672 N N . MET A 1 97 ? 2.285 -2.394 9.938 1.00 98.1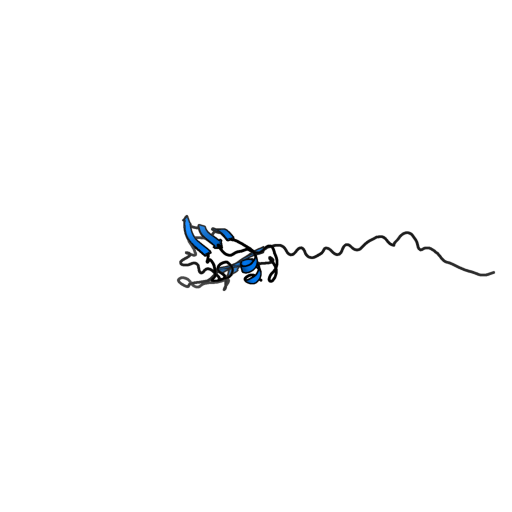9 97 MET A N 1
ATOM 673 C CA . MET A 1 97 ? 2.048 -2.366 11.378 1.00 98.19 97 MET A CA 1
ATOM 674 C C . MET A 1 97 ? 0.909 -1.423 11.754 1.00 98.19 97 MET A C 1
ATOM 676 O O . MET A 1 97 ? 0.655 -0.421 11.087 1.00 98.19 97 MET A O 1
ATOM 680 N N . ILE A 1 98 ? 0.253 -1.698 12.881 1.00 98.19 98 ILE A N 1
ATOM 681 C CA . ILE A 1 98 ? -0.587 -0.695 13.540 1.00 98.19 98 ILE A CA 1
ATOM 682 C C . ILE A 1 98 ? 0.346 0.278 14.264 1.00 98.19 98 ILE A C 1
ATOM 684 O O . ILE A 1 98 ? 0.895 -0.056 15.313 1.00 98.19 98 ILE A O 1
ATOM 688 N N . VAL A 1 99 ? 0.544 1.464 13.685 1.00 97.38 99 VAL A N 1
ATOM 689 C CA . VAL A 1 99 ? 1.436 2.508 14.226 1.00 97.38 99 VAL A CA 1
ATOM 690 C C . VAL A 1 99 ? 0.874 3.045 15.543 1.00 97.38 99 VAL A C 1
ATOM 692 O O . VAL A 1 99 ? 1.591 3.248 16.521 1.00 97.38 99 VAL A O 1
ATOM 695 N N . SER A 1 100 ? -0.441 3.249 15.567 1.00 97.31 100 SER A N 1
ATOM 696 C CA . SER A 1 100 ? -1.230 3.648 16.728 1.00 97.31 100 SER A CA 1
ATOM 697 C C . SER A 1 100 ? -2.692 3.229 16.510 1.00 97.31 100 SER A C 1
ATOM 699 O O . SER A 1 100 ? -3.076 2.907 15.380 1.00 97.31 100 SER A O 1
ATOM 701 N N . PRO A 1 101 ? -3.542 3.195 17.554 1.00 96.19 101 PRO A N 1
ATOM 702 C CA . PRO A 1 101 ? -4.971 2.960 17.360 1.00 96.19 101 PRO A CA 1
ATOM 703 C C . PRO A 1 101 ? -5.556 3.956 16.347 1.00 96.19 101 PRO A C 1
ATOM 705 O O . PRO A 1 101 ? -5.491 5.164 16.563 1.00 96.19 101 PRO A O 1
ATOM 708 N N . GLY A 1 102 ? -6.120 3.443 15.251 1.00 98.06 102 GLY A N 1
ATOM 709 C CA . GLY A 1 102 ? -6.665 4.256 14.159 1.00 98.06 102 GLY A CA 1
ATOM 710 C C . GLY A 1 102 ? -5.685 4.611 13.033 1.00 98.06 102 GLY A C 1
ATOM 711 O O . GLY A 1 102 ? -6.110 5.248 12.074 1.00 98.06 102 GLY A O 1
ATOM 712 N N . THR A 1 103 ? -4.421 4.172 13.085 1.00 98.44 103 THR A N 1
ATOM 713 C CA . THR A 1 103 ? -3.453 4.359 11.988 1.00 98.44 103 THR A CA 1
ATOM 714 C C . THR A 1 103 ? -2.754 3.049 11.625 1.00 98.44 103 THR A C 1
ATOM 716 O O . THR A 1 103 ? -2.079 2.427 12.449 1.00 98.44 103 THR A O 1
ATOM 719 N N . LEU A 1 104 ? -2.906 2.633 10.368 1.00 98.56 104 LEU A N 1
ATOM 720 C CA . LEU A 1 104 ? -2.187 1.522 9.748 1.00 98.56 104 LEU A CA 1
ATOM 721 C C . LEU A 1 104 ? -1.023 2.083 8.927 1.00 98.56 104 LEU A C 1
ATOM 723 O O . LEU A 1 104 ? -1.245 2.900 8.040 1.00 98.56 104 LEU A O 1
ATOM 727 N N . GLY A 1 105 ? 0.195 1.635 9.204 1.00 98.50 105 GLY A N 1
ATOM 728 C CA . GLY A 1 105 ? 1.368 1.899 8.377 1.00 98.50 105 GLY A CA 1
ATOM 729 C C . GLY A 1 105 ? 1.618 0.725 7.440 1.00 98.50 105 GLY A C 1
ATOM 730 O O . GLY A 1 105 ? 1.571 -0.425 7.886 1.00 98.50 105 GLY A O 1
ATOM 731 N N . ILE A 1 106 ? 1.876 1.017 6.168 1.00 98.44 106 ILE A N 1
ATOM 732 C CA . ILE A 1 106 ? 2.334 0.050 5.167 1.00 98.44 106 ILE A CA 1
ATOM 733 C C . ILE A 1 106 ? 3.502 0.645 4.385 1.00 98.44 106 ILE A C 1
ATOM 735 O O . ILE A 1 106 ? 3.478 1.822 4.017 1.00 98.44 106 ILE A O 1
ATOM 739 N N . ASP A 1 107 ? 4.504 -0.170 4.104 1.00 98.31 107 ASP A N 1
ATOM 740 C CA . ASP A 1 107 ? 5.624 0.203 3.257 1.00 98.31 107 ASP A CA 1
ATOM 741 C C . ASP A 1 107 ? 6.074 -0.967 2.394 1.00 98.31 107 ASP A C 1
ATOM 743 O O . ASP A 1 107 ? 5.972 -2.135 2.777 1.00 98.31 107 ASP A O 1
ATOM 747 N N . GLU A 1 108 ? 6.555 -0.626 1.207 1.00 98.38 108 GLU A N 1
ATOM 748 C CA . GLU A 1 108 ? 7.224 -1.562 0.324 1.00 98.38 108 GLU A CA 1
ATOM 749 C C . GLU A 1 108 ? 8.276 -0.830 -0.505 1.00 98.38 108 GLU A C 1
ATOM 751 O O . GLU A 1 108 ? 8.026 0.250 -1.047 1.00 98.38 108 GLU A O 1
ATOM 756 N N . VAL A 1 109 ? 9.463 -1.420 -0.609 1.00 98.25 109 VAL A N 1
ATOM 757 C CA . VAL A 1 109 ? 10.560 -0.926 -1.444 1.00 98.25 109 VAL A CA 1
ATOM 758 C C . VAL A 1 109 ? 11.037 -2.059 -2.335 1.00 98.25 109 VAL A C 1
ATOM 760 O O . VAL A 1 109 ? 11.360 -3.142 -1.844 1.00 98.25 109 VAL A O 1
ATOM 763 N N . SER A 1 110 ? 11.096 -1.794 -3.637 1.00 98.06 110 SER A N 1
ATOM 764 C CA . SER A 1 110 ? 11.623 -2.737 -4.614 1.00 98.06 110 SER A CA 1
ATOM 765 C C . SER A 1 110 ? 13.150 -2.717 -4.656 1.00 98.06 110 SER A C 1
ATOM 767 O O . SER A 1 110 ? 13.776 -1.665 -4.491 1.00 98.06 110 SER A O 1
ATOM 769 N N . PHE A 1 111 ? 13.749 -3.879 -4.915 1.00 97.75 111 PHE A N 1
ATOM 770 C CA . PHE A 1 111 ? 15.167 -4.014 -5.250 1.00 97.75 111 PHE A CA 1
ATOM 771 C C . PHE A 1 111 ? 15.403 -4.307 -6.735 1.00 97.75 111 PHE A C 1
ATOM 773 O O . PHE A 1 111 ? 16.549 -4.513 -7.136 1.00 97.75 111 PHE A O 1
ATOM 780 N N . GLU A 1 112 ? 14.336 -4.316 -7.534 1.00 96.75 112 GLU A N 1
ATOM 781 C CA . GLU A 1 112 ? 14.389 -4.540 -8.973 1.00 96.75 112 GLU A CA 1
ATOM 782 C C . GLU A 1 112 ? 15.062 -3.365 -9.691 1.00 96.75 112 GLU A C 1
ATOM 784 O O . GLU A 1 112 ? 15.026 -2.213 -9.237 1.00 96.75 112 GLU A O 1
ATOM 789 N N . ASP A 1 113 ? 15.698 -3.642 -10.830 1.00 95.62 113 ASP A N 1
ATOM 790 C CA . ASP A 1 113 ? 16.219 -2.565 -11.659 1.00 95.62 113 ASP A CA 1
ATOM 791 C C . ASP A 1 113 ? 15.078 -1.799 -12.353 1.00 95.62 113 ASP A C 1
ATOM 793 O O . ASP A 1 113 ? 13.932 -2.244 -12.440 1.00 95.62 113 ASP A O 1
ATOM 797 N N . SER A 1 114 ? 15.374 -0.595 -12.847 1.00 93.38 114 SER A N 1
ATOM 798 C CA . SER A 1 114 ? 14.342 0.244 -13.463 1.00 93.38 114 SER A CA 1
ATOM 799 C C . SER A 1 114 ? 13.711 -0.380 -14.712 1.00 93.38 114 SER A C 1
ATOM 801 O O . SER A 1 114 ? 12.570 -0.061 -15.027 1.00 93.38 114 SER A O 1
ATOM 803 N N . ALA A 1 115 ? 14.445 -1.210 -15.460 1.00 93.06 115 ALA A N 1
ATOM 804 C CA . ALA A 1 115 ? 13.911 -1.850 -16.657 1.00 93.06 115 ALA A CA 1
ATOM 805 C C . ALA A 1 115 ? 12.906 -2.945 -16.280 1.00 93.06 115 ALA A C 1
ATOM 807 O O . ALA A 1 115 ? 11.835 -3.003 -16.886 1.00 93.06 115 ALA A O 1
ATOM 808 N N . ASP A 1 116 ? 13.213 -3.731 -15.251 1.00 94.12 116 ASP A N 1
ATOM 809 C CA . ASP A 1 116 ? 12.320 -4.758 -14.716 1.00 94.12 116 ASP A CA 1
ATOM 810 C C . ASP A 1 116 ? 11.060 -4.139 -14.088 1.00 94.12 116 ASP A C 1
ATOM 812 O O . ASP A 1 116 ? 9.951 -4.575 -14.396 1.00 94.12 116 ASP A O 1
ATOM 816 N N . LEU A 1 117 ? 11.197 -3.056 -13.308 1.00 94.25 117 LEU A N 1
ATOM 817 C CA . LEU A 1 117 ? 10.052 -2.323 -12.740 1.00 94.25 117 LEU A CA 1
ATOM 818 C C . LEU A 1 117 ? 9.154 -1.686 -13.791 1.00 94.25 117 LEU A C 1
ATOM 820 O O . LEU A 1 117 ? 7.933 -1.687 -13.658 1.00 94.25 117 LEU A O 1
ATOM 824 N N . ASN A 1 118 ? 9.750 -1.127 -14.842 1.00 92.44 118 ASN A N 1
ATOM 825 C CA . ASN A 1 118 ? 8.969 -0.617 -15.957 1.00 92.44 118 ASN A CA 1
ATOM 826 C C . ASN A 1 118 ? 8.186 -1.759 -16.607 1.00 92.44 118 ASN A C 1
ATOM 828 O O . ASN A 1 118 ? 7.001 -1.605 -16.858 1.00 92.44 118 ASN A O 1
ATOM 832 N N . ALA A 1 119 ? 8.817 -2.910 -16.849 1.00 91.00 119 ALA A N 1
ATOM 833 C CA . ALA A 1 119 ? 8.170 -4.050 -17.493 1.00 91.00 119 ALA A CA 1
ATOM 834 C C . ALA A 1 119 ? 7.085 -4.724 -16.631 1.00 91.00 119 ALA A C 1
ATOM 836 O O . ALA A 1 119 ? 6.207 -5.388 -17.187 1.00 91.00 119 ALA A O 1
ATOM 837 N N . SER A 1 120 ? 7.133 -4.574 -15.304 1.00 90.50 120 SER A N 1
ATOM 838 C CA . SER A 1 120 ? 6.181 -5.183 -14.370 1.00 90.50 120 SER A CA 1
ATOM 839 C C . SER A 1 120 ? 4.961 -4.313 -14.048 1.00 90.50 120 SER A C 1
ATOM 841 O O . SER A 1 120 ? 4.049 -4.803 -13.377 1.00 90.50 120 SER A O 1
ATOM 843 N N . GLN A 1 121 ? 4.915 -3.052 -14.502 1.00 91.19 121 GLN A N 1
ATOM 844 C CA . GLN A 1 121 ? 3.895 -2.080 -14.090 1.00 91.19 121 GLN A CA 1
ATOM 845 C C . GLN A 1 121 ? 3.018 -1.563 -15.246 1.00 91.19 121 GLN A C 1
ATOM 847 O O . GLN A 1 121 ? 3.544 -1.247 -16.317 1.00 91.19 121 GLN A O 1
ATOM 852 N N . PRO A 1 122 ? 1.689 -1.473 -15.025 1.00 82.50 122 PRO A N 1
ATOM 853 C CA . PRO A 1 122 ? 0.733 -0.902 -15.970 1.00 82.50 122 PRO A CA 1
ATOM 854 C C . PRO A 1 122 ? 0.584 0.638 -15.895 1.00 82.50 122 PRO A C 1
ATOM 856 O O . PRO A 1 122 ? 1.027 1.266 -14.904 1.00 82.50 122 PRO A O 1
#

Radius of gyration: 25.52 Å; chains: 1; bounding box: 40×62×79 Å

Sequence (122 aa):
MRRLSALLASGAWLLAIHAPTPAHGITLSLQPASSTISVGGVGTVDVVISGLGDGVTPSLGGYILEISYDPALVLPTAVTFGPHLDAGIAGSSSAWMIVSPGTLGIDEVSFEDSADLNASQP